Protein AF-A0AAU0NUN7-F1 (afdb_monomer)

Solvent-accessible surface area (backbone atoms only — not comparable to full-atom values): 8514 Å² total; per-residue (Å²): 128,98,65,66,83,47,67,81,80,42,42,68,59,35,53,50,33,65,76,63,73,53,88,32,73,44,78,43,36,58,88,52,51,30,73,67,58,38,58,68,51,55,50,75,41,78,43,65,36,46,99,45,72,47,48,25,46,51,47,52,49,62,75,43,43,94,75,41,38,49,58,37,36,34,35,19,38,55,68,48,81,69,24,46,52,33,37,55,60,45,48,56,56,16,59,75,65,38,20,48,68,47,49,28,44,51,83,92,39,68,54,27,55,52,42,48,49,54,50,47,77,60,43,44,75,79,39,44,77,46,77,39,67,62,64,91,57,58,41,69,66,58,53,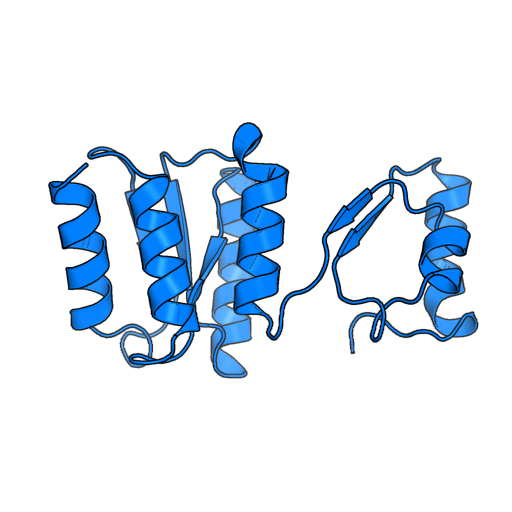48,53,52,53,53,36,38,77,71,90

Radius of gyration: 17.06 Å; Cα contacts (8 Å, |Δi|>4): 224; chains: 1; bounding box: 41×26×48 Å

Nearest PDB structures (foldseek):
  5cnm-assembly1_A  TM=3.377E-01  e=1.790E+00  Homo sapiens
  7a8r-assembly1_A  TM=2.241E-01  e=6.999E-01  Bos taurus
  6hnk-assembly1_A  TM=3.830E-01  e=5.878E+00  Clostridioides difficile 630
  7c7s-assembly1_B  TM=2.759E-01  e=6.662E+00  Homo sapiens

Sequence (153 aa):
MLANNDMDYIKPTMDFVKSHNSKVTVIGTKEIINDKIYNEVNGMVRIEGGANRFDTNLNVLLKFSSSLNFNKIYIANASSDDGYADALVASVLSGKNKSPLVLLDVNGNPSTSNAIKFISDNINKTSDLTVIGGTGVITNSTVDQINKSILRS

Foldseek 3Di:
DVAAPDCVVCVVLLVVCVVVVDADEAQEACVRPNPVNCVSSVHPHYQYADPDPQSSLLSVCVVCVVQADQLEEEEFEDADPQSVVQLVVSCVVCVVRSHRYHYAYAPPDVSLVVSLVSNLVNHELNRHYHYTDDCVRCPPVSVVSSVVSRVVD

Structure (mmCIF, N/CA/C/O backbone):
data_AF-A0AAU0NUN7-F1
#
_entry.id   AF-A0AAU0NUN7-F1
#
loop_
_atom_site.group_PDB
_atom_site.id
_atom_site.type_symbol
_atom_site.label_atom_id
_atom_site.label_alt_id
_atom_site.label_comp_id
_atom_site.label_asym_id
_atom_site.label_entity_id
_atom_site.label_seq_id
_atom_site.pdbx_PDB_ins_code
_atom_site.Cartn_x
_atom_site.Cartn_y
_atom_site.Cartn_z
_atom_site.occupancy
_atom_site.B_iso_or_equiv
_atom_site.auth_seq_id
_atom_site.auth_comp_id
_atom_site.auth_asym_id
_atom_site.auth_atom_id
_atom_site.pdbx_PDB_model_num
ATOM 1 N N . MET A 1 1 ? 15.070 -12.245 -1.888 1.00 41.22 1 MET A N 1
ATOM 2 C CA . MET A 1 1 ? 14.822 -10.841 -2.293 1.00 41.22 1 MET A CA 1
ATOM 3 C C . MET A 1 1 ? 14.023 -10.853 -3.584 1.00 41.22 1 MET A C 1
ATOM 5 O O . MET A 1 1 ? 14.380 -11.617 -4.466 1.00 41.22 1 MET A O 1
ATOM 9 N N . LEU A 1 2 ? 12.941 -10.073 -3.673 1.00 53.41 2 LEU A N 1
ATOM 10 C CA . LEU A 1 2 ? 12.046 -10.052 -4.845 1.00 53.41 2 LEU A CA 1
ATOM 11 C C . LEU A 1 2 ? 12.485 -9.057 -5.938 1.00 53.41 2 LEU A C 1
ATOM 13 O O . LEU A 1 2 ? 11.986 -9.120 -7.054 1.00 53.41 2 LEU A O 1
ATOM 17 N N . ALA A 1 3 ? 13.430 -8.166 -5.633 1.00 59.53 3 ALA A N 1
ATOM 18 C CA . ALA A 1 3 ? 14.086 -7.279 -6.589 1.00 59.53 3 ALA A CA 1
ATOM 19 C C . ALA A 1 3 ? 15.582 -7.207 -6.256 1.00 59.53 3 ALA A C 1
ATOM 21 O O . ALA A 1 3 ? 15.942 -7.230 -5.078 1.00 59.53 3 ALA A O 1
ATOM 22 N N . ASN A 1 4 ? 16.436 -7.166 -7.279 1.00 65.94 4 ASN A N 1
ATOM 23 C CA . ASN A 1 4 ? 17.890 -7.073 -7.160 1.00 65.94 4 ASN A CA 1
ATOM 24 C C . ASN A 1 4 ? 18.430 -6.140 -8.258 1.00 65.94 4 ASN A C 1
ATOM 26 O O . ASN A 1 4 ? 17.825 -6.020 -9.322 1.00 65.94 4 ASN A O 1
ATOM 30 N N . ASN A 1 5 ? 19.584 -5.521 -8.017 1.00 74.38 5 ASN A N 1
ATOM 31 C CA . ASN A 1 5 ? 20.273 -4.629 -8.951 1.00 74.38 5 ASN A CA 1
ATOM 32 C C . ASN A 1 5 ? 21.122 -5.378 -9.998 1.00 74.38 5 ASN A C 1
ATOM 34 O O . ASN A 1 5 ? 22.046 -4.804 -10.578 1.00 74.38 5 ASN A O 1
ATOM 38 N N . ASP A 1 6 ? 20.823 -6.655 -10.228 1.00 80.50 6 ASP A N 1
ATOM 39 C CA . ASP A 1 6 ? 21.540 -7.511 -11.164 1.00 80.50 6 ASP A CA 1
ATOM 40 C C . ASP A 1 6 ? 20.782 -7.597 -12.497 1.00 80.50 6 ASP A C 1
ATOM 42 O O . ASP A 1 6 ? 19.620 -8.009 -12.552 1.00 80.50 6 ASP A O 1
ATOM 46 N N . MET A 1 7 ? 21.462 -7.190 -13.572 1.00 76.88 7 MET A N 1
ATOM 47 C CA . MET A 1 7 ? 20.911 -7.105 -14.925 1.00 76.88 7 MET A CA 1
ATOM 48 C C . MET A 1 7 ? 20.488 -8.465 -15.482 1.00 76.88 7 MET A C 1
ATOM 50 O O . MET A 1 7 ? 19.498 -8.534 -16.211 1.00 76.88 7 MET A O 1
ATOM 54 N N . ASP A 1 8 ? 21.194 -9.539 -15.129 1.00 83.19 8 ASP A N 1
ATOM 55 C CA . ASP A 1 8 ? 20.880 -10.870 -15.646 1.00 83.19 8 ASP A CA 1
ATOM 56 C C . ASP A 1 8 ? 19.598 -11.416 -15.006 1.00 83.19 8 ASP A C 1
ATOM 58 O O . ASP A 1 8 ? 18.784 -12.050 -15.679 1.00 83.19 8 ASP A O 1
ATOM 62 N N . TYR A 1 9 ? 19.349 -11.077 -13.737 1.00 82.00 9 TYR A N 1
ATOM 63 C CA . TYR A 1 9 ? 18.121 -11.463 -13.037 1.00 82.00 9 TYR A CA 1
ATOM 64 C C . TYR A 1 9 ? 16.883 -10.718 -13.542 1.00 82.00 9 TYR A C 1
ATOM 66 O O . TYR A 1 9 ? 15.789 -11.280 -13.533 1.00 82.00 9 TYR A O 1
ATOM 74 N N . ILE A 1 10 ? 17.022 -9.462 -13.978 1.00 82.56 10 ILE A N 1
ATOM 75 C CA . ILE A 1 10 ? 15.875 -8.651 -14.422 1.00 82.56 10 ILE A CA 1
ATOM 76 C C . ILE A 1 10 ? 15.593 -8.747 -15.923 1.00 82.56 10 ILE A C 1
ATOM 78 O O . ILE A 1 10 ? 14.560 -8.250 -16.377 1.00 82.56 10 ILE A O 1
ATOM 82 N N . LYS A 1 11 ? 16.477 -9.380 -16.700 1.00 86.19 11 LYS A N 1
ATOM 83 C CA . LYS A 1 11 ? 16.352 -9.485 -18.157 1.00 86.19 11 LYS A CA 1
ATOM 84 C C . LYS A 1 11 ? 14.989 -10.028 -18.622 1.00 86.19 11 LYS A C 1
ATOM 86 O O . LYS A 1 11 ? 14.387 -9.378 -19.476 1.00 86.19 11 LYS A O 1
ATOM 91 N N . PRO A 1 12 ? 14.422 -11.106 -18.037 1.00 88.50 12 PRO A N 1
ATOM 92 C CA . PRO A 1 12 ? 13.088 -11.575 -18.426 1.00 88.50 12 PRO A CA 1
ATOM 93 C C . PRO A 1 12 ? 11.994 -10.516 -18.218 1.00 88.50 12 PRO A C 1
ATOM 95 O O . PRO A 1 12 ? 11.102 -10.361 -19.050 1.00 88.50 12 PRO A O 1
ATOM 98 N N . THR A 1 13 ? 12.084 -9.744 -17.131 1.00 86.25 13 THR A N 1
ATOM 99 C CA . THR A 1 13 ? 11.160 -8.639 -16.840 1.00 86.25 13 THR A CA 1
ATOM 100 C C . THR A 1 13 ? 11.302 -7.519 -17.868 1.00 86.25 13 THR A C 1
ATOM 102 O O . THR A 1 13 ? 10.298 -7.005 -18.357 1.00 86.25 13 THR A O 1
ATOM 105 N N . MET A 1 14 ? 12.534 -7.155 -18.236 1.00 85.38 14 MET A N 1
ATOM 106 C CA . MET A 1 14 ? 12.794 -6.139 -19.260 1.00 85.38 14 MET A CA 1
ATOM 107 C C . MET A 1 14 ? 12.234 -6.549 -20.624 1.00 85.38 14 MET A C 1
ATOM 109 O O . MET A 1 14 ? 11.579 -5.741 -21.285 1.00 85.38 14 MET A O 1
ATOM 113 N N . ASP A 1 15 ? 12.460 -7.798 -21.032 1.00 89.81 15 ASP A N 1
ATOM 114 C CA . ASP A 1 15 ? 11.971 -8.329 -22.305 1.00 89.81 15 ASP A CA 1
ATOM 115 C C . ASP A 1 15 ? 10.438 -8.338 -22.340 1.00 89.81 15 ASP A C 1
ATOM 117 O O . ASP A 1 15 ? 9.830 -7.925 -23.333 1.00 89.81 15 ASP A O 1
ATOM 121 N N . PHE A 1 16 ? 9.791 -8.714 -21.232 1.00 90.06 16 PHE A N 1
ATOM 122 C CA . PHE A 1 16 ? 8.336 -8.649 -21.098 1.00 90.06 16 PHE A CA 1
ATOM 123 C C . PHE A 1 16 ? 7.805 -7.213 -21.217 1.00 90.06 16 PHE A C 1
ATOM 125 O O . PHE A 1 16 ? 6.874 -6.958 -21.983 1.00 90.06 16 PHE A O 1
ATOM 132 N N . VAL A 1 17 ? 8.408 -6.257 -20.502 1.00 89.19 17 VAL A N 1
ATOM 133 C CA . VAL A 1 17 ? 7.995 -4.845 -20.543 1.00 89.19 17 VAL A CA 1
ATOM 134 C C . VAL A 1 17 ? 8.110 -4.275 -21.955 1.00 89.19 17 VAL A C 1
ATOM 136 O O . VAL A 1 17 ? 7.163 -3.648 -22.434 1.00 89.19 17 VAL A O 1
ATOM 139 N N . LYS A 1 18 ? 9.241 -4.521 -22.629 1.00 87.50 18 LYS A N 1
ATOM 140 C CA . LYS A 1 18 ? 9.508 -4.023 -23.986 1.00 87.50 18 LYS A CA 1
ATOM 141 C C . LYS A 1 18 ? 8.571 -4.652 -25.016 1.00 87.50 18 LYS A C 1
ATOM 143 O O . LYS A 1 18 ? 8.021 -3.935 -25.845 1.00 87.50 18 LYS A O 1
ATOM 148 N N . SER A 1 19 ? 8.345 -5.965 -24.941 1.00 93.06 19 SER A N 1
ATOM 149 C CA . SER A 1 19 ? 7.479 -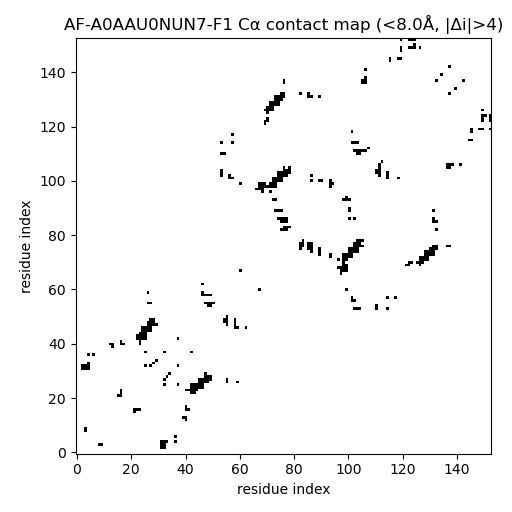6.682 -25.893 1.00 93.06 19 SER A CA 1
ATOM 150 C C . SER A 1 19 ? 5.995 -6.323 -25.777 1.00 93.06 19 SER A C 1
ATOM 152 O O . SER A 1 19 ? 5.279 -6.413 -26.770 1.00 93.06 19 SER A O 1
ATOM 154 N N . HIS A 1 20 ? 5.533 -5.878 -24.605 1.00 91.69 20 HIS A N 1
ATOM 155 C CA . HIS A 1 20 ? 4.116 -5.574 -24.358 1.00 91.69 20 HIS A CA 1
ATOM 156 C C . HIS A 1 20 ? 3.813 -4.075 -24.214 1.00 91.69 20 HIS A C 1
ATOM 158 O O . HIS A 1 20 ? 2.670 -3.711 -23.941 1.00 91.69 20 HIS A O 1
ATOM 164 N N . ASN A 1 21 ? 4.811 -3.200 -24.390 1.00 89.19 21 ASN A N 1
ATOM 165 C CA . ASN A 1 21 ? 4.693 -1.754 -24.161 1.00 89.19 21 ASN A CA 1
ATOM 166 C C . ASN A 1 21 ? 4.050 -1.427 -22.794 1.00 89.19 21 ASN A C 1
ATOM 168 O O . ASN A 1 21 ? 3.157 -0.581 -22.671 1.00 89.19 21 ASN A O 1
ATOM 172 N N . SER A 1 22 ? 4.467 -2.172 -21.768 1.00 90.75 22 SER A N 1
ATOM 173 C CA . SER A 1 22 ? 3.865 -2.137 -20.435 1.00 90.75 22 SER A CA 1
ATOM 174 C C . SER A 1 22 ? 4.134 -0.811 -19.724 1.00 90.75 22 SER A C 1
ATOM 176 O O . SER A 1 22 ? 5.227 -0.254 -19.802 1.00 90.75 22 SER A O 1
ATOM 178 N N . LYS A 1 23 ? 3.154 -0.333 -18.948 1.00 91.94 23 LYS A N 1
ATOM 179 C CA . LYS A 1 23 ? 3.345 0.800 -18.032 1.00 91.94 23 LYS A CA 1
ATOM 180 C C . LYS A 1 23 ? 3.954 0.303 -16.726 1.00 91.94 23 LYS A C 1
ATOM 182 O O . LYS A 1 23 ? 3.331 -0.498 -16.031 1.00 91.94 23 LYS A O 1
ATOM 187 N N . VAL A 1 24 ? 5.142 0.793 -16.380 1.00 91.94 24 VAL A N 1
ATOM 188 C CA . VAL A 1 24 ? 5.898 0.292 -15.226 1.00 91.94 24 VAL A CA 1
ATOM 189 C C . VAL A 1 24 ? 5.855 1.275 -14.061 1.00 91.94 24 VAL A C 1
ATOM 191 O O . VAL A 1 24 ? 6.263 2.431 -14.183 1.00 91.94 24 VAL A O 1
ATOM 194 N N . THR A 1 25 ? 5.379 0.791 -12.913 1.00 93.56 25 THR A N 1
ATOM 195 C CA . THR A 1 25 ? 5.531 1.457 -11.613 1.00 93.56 25 THR A CA 1
ATOM 196 C C . THR A 1 25 ? 6.561 0.691 -10.796 1.00 93.56 25 THR A C 1
ATOM 198 O O . THR A 1 25 ? 6.403 -0.506 -10.569 1.00 93.56 25 THR A O 1
ATOM 201 N N . VAL A 1 26 ? 7.607 1.379 -10.352 1.00 92.62 26 VAL A N 1
ATOM 202 C CA . VAL A 1 26 ? 8.661 0.821 -9.502 1.00 92.62 26 VAL A CA 1
ATOM 203 C C . VAL A 1 26 ? 8.349 1.156 -8.048 1.00 92.62 26 VAL A C 1
ATOM 205 O O . VAL A 1 26 ? 8.086 2.313 -7.727 1.00 92.62 26 VAL A O 1
ATOM 208 N N . ILE A 1 27 ? 8.383 0.155 -7.170 1.00 92.31 27 ILE A N 1
ATOM 209 C CA . ILE A 1 27 ? 8.111 0.307 -5.736 1.00 92.31 27 ILE A CA 1
ATOM 210 C C . ILE A 1 27 ? 9.356 -0.119 -4.965 1.00 92.31 27 ILE A C 1
ATOM 212 O O . ILE A 1 27 ? 9.817 -1.249 -5.123 1.00 92.31 27 ILE A O 1
ATOM 216 N N . GLY A 1 28 ? 9.883 0.771 -4.127 1.00 88.75 28 GLY A N 1
ATOM 217 C CA . GLY A 1 28 ? 11.040 0.489 -3.280 1.00 88.75 28 GLY A CA 1
ATOM 218 C C . GLY A 1 28 ? 12.106 1.577 -3.328 1.00 88.75 28 GLY A C 1
ATOM 219 O O . GLY A 1 28 ? 12.080 2.477 -4.171 1.00 88.75 28 GLY A O 1
ATOM 220 N N . THR A 1 29 ? 13.044 1.494 -2.386 1.00 88.88 29 THR A N 1
ATOM 221 C CA . THR A 1 29 ? 14.145 2.455 -2.257 1.00 88.88 29 THR A CA 1
ATOM 222 C C . THR A 1 29 ? 15.145 2.315 -3.406 1.00 88.88 29 THR A C 1
ATOM 224 O O . THR A 1 29 ? 15.226 1.279 -4.076 1.00 88.88 29 THR A O 1
ATOM 227 N N . LYS A 1 30 ? 15.958 3.355 -3.611 1.00 89.12 30 LYS A N 1
ATOM 228 C CA . LYS A 1 30 ? 17.062 3.336 -4.584 1.00 89.12 30 LYS A CA 1
ATOM 229 C C . LYS A 1 30 ? 18.174 2.342 -4.244 1.00 89.12 30 LYS A C 1
ATOM 231 O O . LYS A 1 30 ? 18.907 1.932 -5.138 1.00 89.12 30 LYS A O 1
ATOM 236 N N . GLU A 1 31 ? 18.285 1.944 -2.980 1.00 86.38 31 GLU A N 1
ATOM 237 C CA . GLU A 1 31 ? 19.235 0.916 -2.548 1.00 86.38 31 GLU A CA 1
ATOM 238 C C . GLU A 1 31 ? 18.856 -0.457 -3.113 1.00 86.38 31 GLU A C 1
ATOM 240 O O . GLU A 1 31 ? 19.716 -1.192 -3.593 1.00 86.38 31 GLU A O 1
ATOM 245 N N . ILE A 1 32 ? 17.558 -0.779 -3.125 1.00 84.69 32 ILE A N 1
ATOM 246 C CA . ILE A 1 32 ? 17.052 -2.063 -3.626 1.00 84.69 32 ILE A CA 1
ATOM 247 C C . ILE A 1 32 ? 16.835 -2.036 -5.143 1.00 84.69 32 ILE A C 1
ATOM 249 O O . ILE A 1 32 ? 17.138 -3.019 -5.815 1.00 84.69 32 ILE A O 1
ATOM 253 N N . ILE A 1 33 ? 16.327 -0.922 -5.684 1.00 87.62 33 ILE A N 1
ATOM 254 C CA . ILE A 1 33 ? 16.122 -0.724 -7.125 1.00 87.62 33 ILE A CA 1
ATOM 255 C C . ILE A 1 33 ? 16.727 0.616 -7.526 1.00 87.62 33 ILE A C 1
ATOM 257 O O . ILE A 1 33 ? 16.075 1.659 -7.409 1.00 87.62 33 ILE A O 1
ATOM 261 N N . ASN A 1 34 ? 17.962 0.592 -8.015 1.00 90.19 34 ASN A N 1
ATOM 262 C CA . ASN A 1 34 ? 18.694 1.799 -8.384 1.00 90.19 34 ASN A CA 1
ATOM 263 C C . ASN A 1 34 ? 18.159 2.459 -9.673 1.00 90.19 34 ASN A C 1
ATOM 265 O O . ASN A 1 34 ? 17.283 1.934 -10.369 1.00 90.19 34 ASN A O 1
ATOM 269 N N . ASP A 1 35 ? 18.698 3.637 -9.996 1.00 91.44 35 ASP A N 1
ATOM 270 C CA . ASP A 1 35 ? 18.266 4.420 -11.160 1.00 91.44 35 ASP A CA 1
ATOM 271 C C . ASP A 1 35 ? 18.595 3.725 -12.495 1.00 91.44 35 ASP A C 1
ATOM 273 O O . ASP A 1 35 ? 17.860 3.887 -13.468 1.00 91.44 35 ASP A O 1
ATOM 277 N N . LYS A 1 36 ? 19.639 2.883 -12.541 1.00 90.31 36 LYS A N 1
ATOM 278 C CA . LYS A 1 36 ? 19.961 2.081 -13.731 1.00 90.31 36 LYS A CA 1
ATOM 279 C C . LYS A 1 36 ? 18.838 1.089 -14.030 1.00 90.31 36 LYS A C 1
ATOM 281 O O . LYS A 1 36 ? 18.305 1.106 -15.133 1.00 90.31 36 LYS A O 1
ATOM 286 N N . ILE A 1 37 ? 18.444 0.274 -13.050 1.00 88.50 37 ILE A N 1
ATOM 287 C CA . ILE A 1 37 ? 17.365 -0.709 -13.217 1.00 88.50 37 ILE A CA 1
ATOM 288 C C . ILE A 1 37 ? 16.049 -0.017 -13.562 1.00 88.50 37 ILE A C 1
ATOM 290 O O . ILE A 1 37 ? 15.355 -0.451 -14.474 1.00 88.50 37 ILE A O 1
ATOM 294 N N . TYR A 1 38 ? 15.733 1.084 -12.877 1.00 90.38 38 TYR A N 1
ATOM 295 C CA . TYR A 1 38 ? 14.542 1.885 -13.156 1.00 90.38 38 TYR A CA 1
ATOM 296 C C . TYR A 1 38 ? 14.454 2.326 -14.619 1.00 90.38 38 TYR A C 1
ATOM 298 O O . TYR A 1 38 ? 13.404 2.175 -15.240 1.00 90.38 38 TYR A O 1
ATOM 306 N N . ASN A 1 39 ? 15.556 2.828 -15.177 1.00 90.19 39 ASN A N 1
ATOM 307 C CA . ASN A 1 39 ? 15.601 3.255 -16.572 1.00 90.19 39 ASN A CA 1
ATO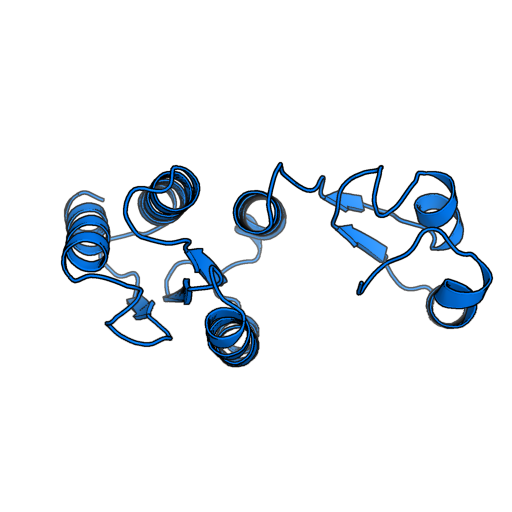M 308 C C . ASN A 1 39 ? 15.501 2.062 -17.537 1.00 90.19 39 ASN A C 1
ATOM 310 O O . ASN A 1 39 ? 14.786 2.136 -18.532 1.00 90.19 39 ASN A O 1
ATOM 314 N N . GLU A 1 40 ? 16.158 0.942 -17.225 1.00 87.69 40 GLU A N 1
ATOM 315 C CA . GLU A 1 40 ? 16.166 -0.265 -18.066 1.00 87.69 40 GLU A CA 1
ATOM 316 C C . GLU A 1 40 ? 14.792 -0.937 -18.189 1.00 87.69 40 GLU A C 1
ATOM 318 O O . GLU A 1 40 ? 14.444 -1.467 -19.249 1.00 87.69 40 GLU A O 1
ATOM 323 N N . VAL A 1 41 ? 13.980 -0.874 -17.130 1.00 88.50 41 VAL A N 1
ATOM 324 C CA . VAL A 1 41 ? 12.584 -1.341 -17.153 1.00 88.50 41 VAL A CA 1
ATOM 325 C C . VAL A 1 41 ? 11.605 -0.270 -17.643 1.00 88.50 41 VAL A C 1
ATOM 327 O O . VAL A 1 41 ? 10.401 -0.455 -17.509 1.00 88.50 41 VAL A O 1
ATOM 330 N N . ASN A 1 42 ? 12.088 0.851 -18.192 1.00 89.81 42 ASN A N 1
ATOM 331 C CA . ASN A 1 42 ? 11.262 1.980 -18.627 1.00 89.81 42 ASN A CA 1
ATOM 332 C C . ASN A 1 42 ? 10.284 2.457 -17.530 1.00 89.81 42 ASN A C 1
ATOM 334 O O . ASN A 1 42 ? 9.084 2.637 -17.761 1.00 89.81 42 ASN A O 1
ATOM 338 N N . GLY A 1 43 ? 10.793 2.601 -16.302 1.00 90.56 43 GLY A N 1
ATOM 339 C CA . GLY A 1 43 ? 10.024 3.048 -15.147 1.00 90.56 43 GLY A CA 1
ATOM 340 C C . GLY A 1 43 ? 9.368 4.405 -15.403 1.00 90.56 43 GLY A C 1
ATOM 341 O O . GLY A 1 43 ? 10.038 5.388 -15.712 1.00 90.56 43 GLY A O 1
ATOM 342 N N . MET A 1 44 ? 8.045 4.468 -15.257 1.00 93.25 44 MET A N 1
ATOM 343 C CA . MET A 1 44 ? 7.273 5.701 -15.462 1.00 93.25 44 MET A CA 1
ATOM 344 C C . MET A 1 44 ? 7.009 6.439 -14.154 1.00 93.25 44 MET A C 1
ATOM 346 O O . MET A 1 44 ? 6.929 7.664 -14.117 1.00 93.25 44 MET A O 1
ATOM 350 N N . VAL A 1 45 ? 6.807 5.675 -13.084 1.00 94.00 45 VAL A N 1
ATOM 351 C CA . VAL A 1 45 ? 6.493 6.183 -11.754 1.00 94.00 45 VAL A CA 1
ATOM 352 C C . VAL A 1 45 ? 7.322 5.405 -10.751 1.00 94.00 45 VAL A C 1
ATOM 354 O O . VAL A 1 45 ? 7.335 4.175 -10.781 1.00 94.00 45 VAL A O 1
ATOM 357 N N . ARG A 1 46 ? 7.967 6.118 -9.828 1.00 94.19 46 ARG A N 1
ATOM 358 C CA . ARG A 1 46 ? 8.554 5.528 -8.629 1.00 94.19 46 ARG A CA 1
ATOM 359 C C . ARG A 1 46 ? 7.687 5.844 -7.417 1.00 94.19 46 ARG A C 1
ATOM 361 O O . ARG A 1 46 ? 7.301 6.992 -7.206 1.00 94.19 46 ARG A O 1
ATOM 368 N N . ILE A 1 47 ? 7.387 4.817 -6.632 1.00 94.94 47 ILE A N 1
ATOM 369 C CA . ILE A 1 47 ? 6.890 4.943 -5.265 1.00 94.94 47 ILE A CA 1
ATOM 370 C C . ILE A 1 47 ? 8.080 4.649 -4.364 1.00 94.94 47 ILE A C 1
ATOM 372 O O . ILE A 1 47 ? 8.562 3.515 -4.316 1.00 94.94 47 ILE A O 1
ATOM 376 N N . GLU A 1 48 ? 8.578 5.685 -3.695 1.00 93.00 48 GLU A N 1
ATOM 377 C CA . GLU A 1 48 ? 9.709 5.540 -2.785 1.00 93.00 48 GLU A CA 1
ATOM 378 C C . GLU A 1 48 ? 9.340 4.593 -1.642 1.00 93.00 48 GLU A C 1
ATOM 380 O O . GLU A 1 48 ? 8.297 4.736 -0.991 1.00 93.00 48 GLU A O 1
ATOM 385 N N . GLY A 1 49 ? 10.203 3.603 -1.419 1.00 89.94 49 GLY A N 1
ATOM 386 C CA . GLY A 1 49 ? 10.114 2.753 -0.238 1.00 89.94 49 GLY A CA 1
ATOM 387 C C . GLY A 1 49 ? 10.352 3.572 1.029 1.00 89.94 49 GLY A C 1
ATOM 388 O O . GLY A 1 49 ? 11.070 4.570 1.008 1.00 89.94 49 GLY A O 1
ATOM 389 N N . GLY A 1 50 ? 9.733 3.154 2.128 1.00 88.94 50 GLY A N 1
ATOM 390 C CA . GLY A 1 50 ? 10.001 3.719 3.447 1.00 88.94 50 GLY A CA 1
ATOM 391 C C . GLY A 1 50 ? 11.104 2.967 4.192 1.00 88.94 50 GLY A C 1
ATOM 392 O O . GLY A 1 50 ? 11.751 2.080 3.634 1.00 88.94 50 GLY A O 1
ATOM 393 N N . ALA A 1 51 ? 11.292 3.292 5.474 1.00 89.12 51 ALA A N 1
ATOM 394 C CA . ALA A 1 51 ? 12.309 2.655 6.315 1.00 89.12 51 ALA A CA 1
ATOM 395 C C . ALA A 1 51 ? 12.048 1.154 6.515 1.00 89.12 51 ALA A C 1
ATOM 397 O O . ALA A 1 51 ? 12.963 0.376 6.781 1.00 89.12 51 ALA A O 1
ATOM 398 N N . ASN A 1 52 ? 10.790 0.739 6.384 1.00 88.75 52 ASN A N 1
ATOM 399 C CA . ASN A 1 52 ? 10.375 -0.647 6.481 1.00 88.75 52 ASN A CA 1
ATOM 400 C C . ASN A 1 52 ? 9.214 -0.955 5.510 1.00 88.75 52 ASN A C 1
ATOM 402 O O . ASN A 1 52 ? 8.754 -0.118 4.721 1.00 88.75 52 ASN A O 1
ATOM 406 N N . ARG A 1 53 ? 8.740 -2.204 5.549 1.00 88.25 53 ARG A N 1
ATOM 407 C CA . ARG A 1 53 ? 7.631 -2.685 4.707 1.00 88.25 53 ARG A CA 1
ATOM 408 C C . ARG A 1 53 ? 6.293 -2.002 5.006 1.00 88.25 53 ARG A C 1
ATOM 410 O O . ARG A 1 53 ? 5.474 -1.890 4.100 1.00 88.25 53 ARG A O 1
ATOM 417 N N . PHE A 1 54 ? 6.081 -1.544 6.239 1.00 91.69 54 PHE A N 1
ATOM 418 C CA . PHE A 1 54 ? 4.852 -0.876 6.666 1.00 91.69 54 PHE A CA 1
ATOM 419 C C . PHE A 1 54 ? 4.792 0.540 6.093 1.00 91.69 54 PHE A C 1
ATOM 421 O O . PHE A 1 54 ? 3.808 0.902 5.457 1.00 91.69 54 PHE A O 1
ATOM 428 N N . ASP A 1 55 ? 5.887 1.294 6.183 1.00 91.50 55 ASP A N 1
ATOM 429 C CA . ASP A 1 55 ? 5.989 2.621 5.567 1.00 91.50 55 ASP A CA 1
ATOM 430 C C . ASP A 1 55 ? 5.858 2.542 4.038 1.00 91.50 55 ASP A C 1
ATOM 432 O O . ASP A 1 55 ? 5.148 3.329 3.412 1.00 91.50 55 ASP A O 1
ATOM 436 N N . THR A 1 56 ? 6.496 1.540 3.424 1.00 93.19 56 THR A N 1
ATOM 437 C CA . THR A 1 56 ? 6.355 1.287 1.982 1.00 93.19 56 THR A CA 1
ATOM 438 C C . THR A 1 56 ? 4.902 0.981 1.608 1.00 93.19 56 THR A C 1
ATOM 440 O O . THR A 1 56 ? 4.404 1.507 0.614 1.00 93.19 56 THR A O 1
ATOM 443 N N . ASN A 1 57 ? 4.198 0.170 2.408 1.00 94.62 57 AS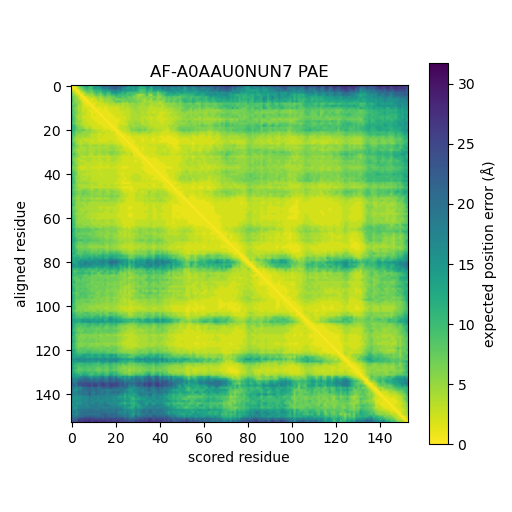N A N 1
ATOM 444 C CA . ASN A 1 57 ? 2.776 -0.108 2.210 1.00 94.62 57 ASN A CA 1
ATOM 445 C C . ASN A 1 57 ? 1.940 1.181 2.265 1.00 94.62 57 ASN A C 1
ATOM 447 O O . ASN A 1 57 ? 1.160 1.419 1.345 1.00 94.62 57 ASN A O 1
ATOM 451 N N . LEU A 1 58 ? 2.160 2.054 3.253 1.00 94.44 58 LEU A N 1
ATOM 452 C CA . LEU A 1 58 ? 1.453 3.336 3.344 1.00 94.44 58 LEU A CA 1
ATOM 453 C C . LEU A 1 58 ? 1.725 4.243 2.135 1.00 94.44 58 LEU A C 1
ATOM 455 O O . LEU A 1 58 ? 0.783 4.807 1.581 1.00 94.44 58 LEU A O 1
ATOM 459 N N . ASN A 1 59 ? 2.970 4.331 1.658 1.00 94.88 59 ASN A N 1
ATOM 460 C CA . ASN A 1 59 ? 3.304 5.115 0.462 1.00 94.88 59 ASN A CA 1
ATOM 461 C C . ASN A 1 59 ? 2.571 4.610 -0.790 1.00 94.88 59 ASN A C 1
ATOM 463 O O . ASN A 1 59 ? 2.080 5.408 -1.594 1.00 94.88 59 ASN A O 1
ATOM 467 N N . VAL A 1 60 ? 2.456 3.287 -0.947 1.00 94.69 60 VAL A N 1
ATOM 468 C CA . VAL A 1 60 ? 1.689 2.674 -2.041 1.00 94.69 60 VAL A CA 1
ATOM 469 C C . VAL A 1 60 ? 0.204 3.015 -1.917 1.00 94.69 60 VAL A C 1
ATOM 471 O O . VAL A 1 60 ? -0.402 3.463 -2.890 1.00 94.69 60 VAL A O 1
ATOM 474 N N . LEU A 1 61 ? -0.381 2.859 -0.727 1.00 94.75 61 LEU A N 1
ATOM 475 C CA . LEU A 1 61 ? -1.794 3.165 -0.499 1.00 94.75 61 LEU A CA 1
ATOM 476 C C . LEU A 1 61 ? -2.107 4.647 -0.731 1.00 94.75 61 LEU A C 1
ATOM 478 O O . LEU A 1 61 ? -3.113 4.961 -1.361 1.00 94.75 61 LEU A O 1
ATOM 482 N N . LEU A 1 62 ? -1.231 5.557 -0.301 1.00 93.38 62 LEU A N 1
ATOM 483 C CA . LEU A 1 62 ? -1.369 6.992 -0.553 1.00 93.38 62 LEU A CA 1
ATOM 484 C C . LEU A 1 62 ? -1.327 7.304 -2.050 1.00 93.38 62 LEU A C 1
ATOM 486 O O . LEU A 1 62 ? -2.187 8.033 -2.550 1.00 93.38 62 LEU A O 1
ATOM 490 N N . LYS A 1 63 ? -0.381 6.708 -2.789 1.00 94.19 63 LYS A N 1
ATOM 491 C CA . LYS A 1 63 ? -0.251 6.910 -4.238 1.00 94.19 63 LYS A CA 1
ATOM 492 C C . LYS A 1 63 ? -1.503 6.488 -5.006 1.00 94.19 63 LYS A C 1
ATOM 494 O O . LYS A 1 63 ? -1.857 7.143 -5.986 1.00 94.19 63 LYS A O 1
ATOM 499 N N . PHE A 1 64 ? -2.149 5.408 -4.575 1.00 93.00 64 PHE A N 1
ATOM 500 C CA . PHE A 1 64 ? -3.329 4.843 -5.231 1.00 93.00 64 PHE A CA 1
ATOM 501 C C . PHE A 1 64 ? -4.647 5.168 -4.525 1.00 93.00 64 PHE A C 1
ATOM 503 O O . PHE A 1 64 ? -5.681 4.638 -4.917 1.00 93.00 64 PHE A O 1
ATOM 510 N N . SER A 1 65 ? -4.638 6.060 -3.534 1.00 91.25 65 SER A N 1
ATOM 511 C CA . SER A 1 65 ? -5.805 6.398 -2.705 1.00 91.25 65 SER A CA 1
ATOM 512 C C . SER A 1 65 ? -7.045 6.759 -3.529 1.00 91.25 65 SER A C 1
ATOM 514 O O . SER A 1 65 ? -8.125 6.242 -3.273 1.00 91.25 65 SER A O 1
ATOM 516 N N . SER A 1 66 ? -6.892 7.539 -4.600 1.00 90.62 66 SER A N 1
ATOM 517 C CA . SER A 1 66 ? -7.999 7.908 -5.499 1.00 90.62 66 SER A CA 1
ATOM 518 C C . SER A 1 66 ? -8.623 6.735 -6.266 1.00 90.62 66 SER A C 1
ATOM 520 O O . SER A 1 66 ? -9.716 6.866 -6.810 1.00 90.62 66 SER A O 1
ATOM 522 N N . SER A 1 67 ? -7.926 5.601 -6.348 1.00 90.38 67 SER A N 1
ATOM 523 C CA . SER A 1 67 ? -8.366 4.382 -7.037 1.00 90.38 67 SER A CA 1
ATOM 524 C C . SER A 1 67 ? -8.842 3.291 -6.074 1.00 90.38 67 SER A C 1
ATOM 526 O O . SER A 1 67 ? -9.288 2.235 -6.528 1.00 90.38 67 SER A O 1
ATOM 528 N N . LEU A 1 68 ? -8.727 3.526 -4.764 1.00 91.81 68 LEU A N 1
ATOM 529 C CA . LEU A 1 68 ? -9.072 2.573 -3.719 1.00 91.81 68 LEU A CA 1
ATOM 530 C C . LEU A 1 68 ? -10.449 2.878 -3.125 1.00 91.81 68 LEU A C 1
ATOM 532 O O . LEU A 1 68 ? -10.849 4.025 -2.947 1.00 91.81 68 LEU A O 1
ATOM 536 N N . ASN A 1 69 ? -11.171 1.815 -2.790 1.00 90.56 69 ASN A N 1
ATOM 537 C CA . ASN A 1 69 ? -12.450 1.869 -2.110 1.00 90.56 69 ASN A CA 1
ATOM 538 C C . ASN A 1 69 ? -12.249 1.726 -0.597 1.00 90.56 69 ASN A C 1
ATOM 540 O O . ASN A 1 69 ? -12.045 0.621 -0.094 1.00 90.56 69 ASN A O 1
ATOM 544 N N . PHE A 1 70 ? -12.363 2.838 0.126 1.00 89.25 70 PHE A N 1
ATOM 545 C CA . PHE A 1 70 ? -12.228 2.888 1.584 1.00 89.25 70 PHE A CA 1
ATOM 546 C C . PHE A 1 70 ? -13.505 2.501 2.356 1.00 89.25 70 PHE A C 1
ATOM 548 O O . PHE A 1 70 ? -13.502 2.498 3.588 1.00 89.25 70 PHE A O 1
ATOM 555 N N . ASN A 1 71 ? -14.587 2.102 1.673 1.00 88.75 71 ASN A N 1
ATOM 556 C CA . ASN A 1 71 ? -15.760 1.518 2.342 1.00 88.75 71 ASN A CA 1
ATOM 557 C C . ASN A 1 71 ? -15.461 0.132 2.919 1.00 88.75 71 ASN A C 1
ATOM 559 O O . ASN A 1 71 ? -16.203 -0.354 3.764 1.00 88.75 71 ASN A O 1
ATOM 563 N N . LYS A 1 72 ? -14.392 -0.519 2.455 1.00 90.00 72 LYS A N 1
ATOM 564 C CA . LYS A 1 72 ? -13.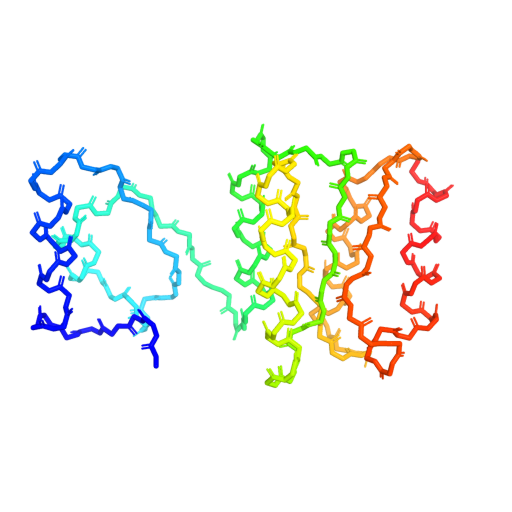886 -1.748 3.050 1.00 90.00 72 LYS A CA 1
ATOM 565 C C . LYS A 1 72 ? -12.374 -1.683 3.139 1.00 90.00 72 LYS A C 1
ATOM 567 O O . LYS A 1 72 ? -11.729 -1.351 2.151 1.00 90.00 72 LYS A O 1
ATOM 572 N N . ILE A 1 73 ? -11.816 -2.011 4.295 1.00 90.06 73 ILE A N 1
ATOM 573 C CA . ILE A 1 73 ? -10.376 -2.015 4.540 1.00 90.06 73 ILE A CA 1
ATOM 574 C C . ILE A 1 73 ? -9.973 -3.380 5.066 1.00 90.06 73 ILE A C 1
ATOM 576 O O . ILE A 1 73 ? -10.583 -3.915 5.992 1.00 90.06 73 ILE A O 1
ATOM 580 N N . TYR A 1 74 ? -8.921 -3.928 4.474 1.00 90.75 74 TYR A N 1
ATOM 581 C CA . TYR A 1 74 ? -8.285 -5.138 4.955 1.00 90.75 74 TYR A CA 1
ATOM 582 C C . TYR A 1 74 ? -7.073 -4.778 5.791 1.00 90.75 74 TYR A C 1
ATOM 584 O O . TYR A 1 74 ? -6.303 -3.884 5.443 1.00 90.75 74 TYR A O 1
ATOM 592 N N . ILE A 1 75 ? -6.906 -5.491 6.892 1.00 88.69 75 ILE A N 1
ATOM 593 C CA . ILE A 1 75 ? -5.801 -5.302 7.817 1.00 88.69 75 ILE A CA 1
ATOM 594 C C . ILE A 1 75 ? -5.143 -6.655 8.005 1.00 88.69 75 ILE A C 1
ATOM 596 O O . ILE A 1 75 ? -5.831 -7.615 8.339 1.00 88.69 75 ILE A O 1
ATOM 600 N N . ALA A 1 76 ? -3.832 -6.733 7.811 1.00 88.38 76 ALA A N 1
ATOM 601 C CA . ALA A 1 76 ? -3.074 -7.949 8.074 1.00 88.38 76 ALA A CA 1
ATOM 602 C C . ALA A 1 76 ? -1.812 -7.632 8.867 1.00 88.38 76 ALA A C 1
ATOM 604 O O . ALA A 1 76 ? -1.193 -6.582 8.678 1.00 88.38 76 ALA A O 1
ATOM 605 N N . ASN A 1 77 ? -1.419 -8.541 9.752 1.00 84.25 77 ASN A N 1
ATOM 606 C CA . ASN A 1 77 ? -0.115 -8.443 10.384 1.00 84.25 77 ASN A CA 1
ATOM 607 C C . ASN A 1 77 ? 0.970 -8.900 9.401 1.00 84.25 77 ASN A C 1
ATOM 609 O O . ASN A 1 77 ? 0.761 -9.869 8.690 1.00 84.25 77 ASN A O 1
ATOM 613 N N . ALA A 1 78 ? 2.125 -8.233 9.373 1.00 83.19 78 ALA A N 1
ATOM 614 C CA . ALA A 1 78 ? 3.279 -8.671 8.579 1.00 83.19 78 ALA A CA 1
ATOM 615 C C . ALA A 1 78 ? 4.605 -8.571 9.355 1.00 83.19 78 ALA A C 1
ATOM 617 O O . ALA A 1 78 ? 5.662 -8.330 8.758 1.00 83.19 78 ALA A O 1
ATOM 618 N N . SER A 1 79 ? 4.550 -8.707 10.686 1.00 77.31 79 SER A N 1
ATOM 619 C CA . SER A 1 79 ? 5.717 -8.588 11.571 1.00 77.31 79 SER A CA 1
ATOM 620 C C . SER A 1 79 ? 6.582 -9.849 11.615 1.00 77.31 79 SER A C 1
ATOM 622 O O . SER A 1 79 ? 7.784 -9.752 11.842 1.00 77.31 79 SER A O 1
ATOM 624 N N . SER A 1 80 ? 5.990 -11.022 11.383 1.00 74.06 80 SER A N 1
ATOM 625 C CA . SER A 1 80 ? 6.679 -12.319 11.325 1.00 74.06 80 SER A CA 1
ATOM 626 C C . SER A 1 80 ? 6.519 -12.985 9.955 1.00 74.06 80 SER A C 1
ATOM 628 O O . SER A 1 80 ? 5.727 -12.536 9.122 1.00 74.06 80 SER A O 1
ATOM 630 N N . ASP A 1 81 ? 7.257 -14.073 9.729 1.00 67.06 81 ASP A N 1
ATOM 631 C CA . ASP A 1 81 ? 7.130 -14.895 8.519 1.00 67.06 81 ASP A CA 1
ATOM 632 C C . ASP A 1 81 ? 5.731 -15.525 8.385 1.00 67.06 81 ASP A C 1
ATOM 634 O O . ASP A 1 81 ? 5.215 -15.634 7.275 1.00 67.06 81 ASP A O 1
ATOM 638 N N . ASP A 1 82 ? 5.060 -15.828 9.501 1.00 64.44 82 ASP A N 1
ATOM 639 C CA . ASP A 1 82 ? 3.657 -16.270 9.493 1.00 64.44 82 ASP A CA 1
ATOM 640 C C . ASP A 1 82 ? 2.697 -15.126 9.120 1.00 64.44 82 ASP A C 1
ATOM 642 O O . ASP A 1 82 ? 1.757 -15.326 8.351 1.00 64.44 82 ASP A O 1
ATOM 646 N N . GLY A 1 83 ? 2.970 -13.895 9.576 1.00 65.94 83 GLY A N 1
ATOM 647 C CA . GLY A 1 83 ? 2.194 -12.714 9.177 1.00 65.94 83 GLY A CA 1
ATOM 648 C C . GLY A 1 83 ? 2.266 -12.438 7.668 1.00 65.94 83 GLY A C 1
ATOM 649 O O . GLY A 1 83 ? 1.308 -11.973 7.050 1.00 65.94 83 GLY A O 1
ATOM 650 N N . TYR A 1 84 ? 3.367 -12.808 7.008 1.00 75.50 84 TYR A N 1
ATOM 651 C CA . TYR A 1 84 ? 3.444 -12.724 5.547 1.00 75.50 84 TYR A CA 1
ATOM 652 C C . TYR A 1 84 ? 2.401 -13.592 4.835 1.00 75.50 84 TYR A C 1
ATOM 654 O O . TYR A 1 84 ? 1.900 -13.176 3.786 1.00 75.50 84 TYR A O 1
ATOM 662 N N . ALA A 1 85 ? 2.059 -14.763 5.380 1.00 78.94 85 ALA A N 1
ATOM 663 C CA . ALA A 1 85 ? 1.040 -15.629 4.794 1.00 78.94 85 ALA A CA 1
ATOM 664 C C . ALA A 1 85 ? -0.352 -14.985 4.887 1.00 78.94 85 ALA A C 1
ATOM 666 O O . ALA A 1 85 ? -1.083 -14.955 3.893 1.00 78.94 85 ALA A O 1
ATOM 667 N N . ASP A 1 86 ? -0.680 -14.385 6.034 1.00 78.75 86 ASP A N 1
ATOM 668 C CA . ASP A 1 86 ? -1.938 -13.660 6.237 1.00 78.75 86 ASP A CA 1
ATOM 669 C C . ASP A 1 86 ? -2.058 -12.469 5.278 1.00 78.75 86 ASP A C 1
ATOM 671 O O . ASP A 1 86 ? -3.072 -12.313 4.591 1.00 78.75 86 ASP A O 1
ATOM 675 N N . ALA A 1 87 ? -0.999 -11.661 5.157 1.00 84.12 87 ALA A N 1
ATOM 676 C CA . ALA A 1 87 ? -0.955 -10.535 4.226 1.00 84.12 87 ALA A CA 1
ATOM 677 C C . ALA A 1 87 ? -1.080 -10.981 2.759 1.00 84.12 87 ALA A C 1
ATOM 679 O O . ALA A 1 87 ? -1.754 -10.323 1.961 1.00 84.12 87 ALA A O 1
ATOM 680 N N . LEU A 1 88 ? -0.476 -12.116 2.395 1.00 84.81 88 LEU A N 1
ATOM 681 C CA . LEU A 1 88 ? -0.571 -12.672 1.048 1.00 84.81 88 LEU A CA 1
ATOM 682 C C . LEU A 1 88 ? -2.009 -13.082 0.714 1.00 84.81 88 LEU A C 1
ATOM 684 O O . LEU A 1 88 ? -2.529 -12.688 -0.331 1.00 84.81 88 LEU A O 1
ATOM 688 N N . VAL A 1 89 ? -2.682 -13.810 1.606 1.00 84.50 89 VAL A N 1
ATOM 689 C CA . VAL A 1 89 ? -4.086 -14.208 1.413 1.00 84.50 89 VAL A CA 1
ATOM 690 C C . VAL A 1 89 ? -5.001 -12.980 1.397 1.00 84.50 89 VAL A C 1
ATOM 692 O O . VAL A 1 89 ? -5.877 -12.862 0.534 1.00 84.50 89 VAL A O 1
ATOM 695 N N . ALA A 1 90 ? -4.760 -12.022 2.294 1.00 85.94 90 ALA A N 1
ATOM 696 C CA . ALA A 1 90 ? -5.502 -10.769 2.354 1.00 85.94 90 ALA A CA 1
ATOM 697 C C . ALA A 1 90 ? -5.389 -9.953 1.058 1.00 85.94 90 ALA A C 1
ATOM 699 O O . ALA A 1 90 ? -6.376 -9.345 0.641 1.00 85.94 90 ALA A O 1
ATOM 700 N N . SER A 1 91 ? -4.230 -9.976 0.389 1.00 87.94 91 SER A N 1
ATOM 701 C CA . SER A 1 91 ? -3.993 -9.208 -0.843 1.00 87.94 91 SER A CA 1
ATOM 702 C C . SER A 1 91 ? -4.923 -9.606 -1.994 1.00 87.94 91 SER A C 1
ATOM 704 O O . SER A 1 91 ? -5.343 -8.764 -2.788 1.00 87.94 91 SER A O 1
ATOM 706 N N . VAL A 1 92 ? -5.315 -10.882 -2.053 1.00 88.62 92 VAL A N 1
ATOM 707 C CA . VAL A 1 92 ? -6.251 -11.388 -3.065 1.00 88.62 92 VAL A CA 1
ATOM 708 C C . VAL A 1 92 ? -7.650 -10.821 -2.822 1.00 88.62 92 VAL A C 1
ATOM 710 O O . VAL A 1 92 ? -8.313 -10.356 -3.753 1.00 88.62 92 VAL A O 1
ATOM 713 N N . LEU A 1 93 ? -8.097 -10.819 -1.563 1.00 87.56 93 LEU A N 1
ATOM 714 C CA . LEU A 1 93 ? -9.399 -10.275 -1.173 1.00 87.56 93 LEU A CA 1
ATOM 715 C C . LEU A 1 93 ? -9.450 -8.752 -1.336 1.00 87.56 93 LEU A C 1
ATOM 717 O O . LEU A 1 93 ? -10.433 -8.224 -1.862 1.00 87.56 93 LEU A O 1
ATOM 721 N N . SER A 1 94 ? -8.385 -8.052 -0.938 1.00 89.88 94 SER A N 1
ATOM 722 C CA . SER A 1 94 ? -8.286 -6.599 -1.067 1.00 89.88 94 SER A CA 1
ATOM 723 C C . SER A 1 94 ? -8.260 -6.177 -2.535 1.00 89.88 94 SER A C 1
ATOM 725 O O . SER A 1 94 ? -9.022 -5.294 -2.929 1.00 89.88 94 SER A O 1
ATOM 727 N N . GLY A 1 95 ? -7.484 -6.873 -3.372 1.00 89.38 95 GLY A N 1
ATOM 728 C CA . GLY A 1 95 ? -7.428 -6.643 -4.814 1.00 89.38 95 GLY A CA 1
ATOM 729 C C . GLY A 1 95 ? -8.778 -6.860 -5.497 1.00 89.38 95 GLY A C 1
ATOM 730 O O . GLY A 1 95 ? -9.217 -6.012 -6.275 1.00 89.38 95 GLY A O 1
ATOM 731 N N . LYS A 1 96 ? -9.492 -7.941 -5.147 1.00 90.56 96 LYS A N 1
ATOM 732 C CA . LYS A 1 96 ? -10.836 -8.230 -5.679 1.00 90.56 96 LYS A CA 1
ATOM 733 C C . LYS A 1 96 ? -11.837 -7.112 -5.377 1.00 90.56 96 LYS A C 1
ATOM 735 O O . LYS A 1 96 ? -12.652 -6.778 -6.234 1.00 90.56 96 LYS A O 1
ATOM 740 N N . ASN A 1 97 ? -11.755 -6.522 -4.187 1.00 90.75 97 ASN A N 1
ATOM 741 C CA . ASN A 1 97 ? -12.669 -5.468 -3.744 1.00 90.75 97 ASN A CA 1
ATOM 742 C C . ASN A 1 97 ? -12.168 -4.048 -4.037 1.00 90.75 97 ASN A C 1
ATOM 744 O O . ASN A 1 97 ? -12.859 -3.082 -3.714 1.00 90.75 97 ASN A O 1
ATOM 748 N N . LYS A 1 98 ? -10.990 -3.915 -4.668 1.00 92.38 98 LYS A N 1
ATOM 749 C CA . LYS A 1 98 ? -10.281 -2.638 -4.864 1.00 92.38 98 LYS A CA 1
ATOM 750 C C . LYS A 1 98 ? -10.096 -1.873 -3.551 1.00 92.38 98 LYS A C 1
ATOM 752 O O . LYS A 1 98 ? -10.117 -0.649 -3.527 1.00 92.38 98 LYS A O 1
ATOM 757 N N . SER A 1 99 ? -9.947 -2.605 -2.459 1.00 93.50 99 SER A N 1
ATOM 758 C CA . SER A 1 99 ? -9.847 -2.081 -1.104 1.00 93.50 99 SER A CA 1
ATOM 759 C C . SER A 1 99 ? -8.388 -1.988 -0.668 1.00 93.50 99 SER A C 1
ATOM 761 O O . SER A 1 99 ? -7.575 -2.818 -1.088 1.00 93.50 99 SER A O 1
ATOM 763 N N . PRO A 1 100 ? -8.030 -1.023 0.193 1.00 93.75 100 PRO A N 1
ATOM 764 C CA . PRO A 1 100 ? -6.702 -0.980 0.788 1.00 93.75 100 PRO A CA 1
ATOM 765 C C . PRO A 1 100 ? -6.449 -2.227 1.648 1.00 93.75 100 PRO A C 1
ATOM 767 O O . PRO A 1 100 ? -7.323 -2.667 2.399 1.00 93.75 100 PRO A O 1
ATOM 770 N N . LEU A 1 101 ? -5.232 -2.766 1.545 1.00 93.88 101 LEU A N 1
ATOM 771 C CA . LEU A 1 101 ? -4.655 -3.695 2.514 1.00 93.88 101 LEU A CA 1
ATOM 772 C C . LEU A 1 101 ? -3.589 -2.950 3.311 1.00 93.88 101 LEU A C 1
ATOM 774 O O . LEU A 1 101 ? -2.534 -2.616 2.766 1.00 93.88 101 LEU A O 1
ATOM 778 N N . VAL A 1 102 ? -3.880 -2.695 4.581 1.00 92.25 102 VAL A N 1
ATOM 779 C CA . VAL A 1 102 ? -2.986 -2.011 5.513 1.00 92.25 102 VAL A CA 1
ATOM 780 C C . VAL A 1 102 ? -2.218 -3.053 6.317 1.00 92.25 102 VAL A C 1
ATOM 782 O O . VAL A 1 102 ? -2.814 -3.941 6.931 1.00 92.25 102 VAL A O 1
ATOM 785 N N . LEU A 1 103 ? -0.892 -2.946 6.308 1.00 90.88 103 LEU A N 1
ATOM 786 C CA . LEU A 1 103 ? -0.027 -3.834 7.078 1.00 90.88 103 LEU A CA 1
ATOM 787 C C . LEU A 1 103 ? 0.200 -3.283 8.487 1.00 90.88 103 LEU A C 1
ATOM 789 O O . LEU A 1 103 ? 0.545 -2.113 8.651 1.00 90.88 103 LEU A O 1
ATOM 793 N N . LEU A 1 104 ? 0.055 -4.144 9.492 1.00 86.88 104 LEU A N 1
ATOM 794 C CA . LEU A 1 104 ? 0.374 -3.845 10.886 1.00 86.88 104 LEU A CA 1
ATOM 795 C C . LEU A 1 104 ? 1.620 -4.596 11.341 1.00 86.88 104 LEU A C 1
ATOM 797 O O . LEU A 1 104 ? 1.844 -5.752 10.969 1.00 86.88 104 LEU A O 1
ATOM 801 N N . ASP A 1 105 ? 2.392 -3.934 12.193 1.00 84.81 105 ASP A N 1
ATOM 802 C CA . ASP A 1 105 ? 3.473 -4.547 12.953 1.00 84.81 105 ASP A CA 1
ATOM 803 C C . ASP A 1 105 ? 2.938 -5.015 14.325 1.00 84.81 105 ASP A C 1
ATOM 805 O O . ASP A 1 105 ? 1.734 -4.963 14.601 1.00 84.81 105 ASP A O 1
ATOM 809 N N . VAL A 1 106 ? 3.820 -5.471 15.211 1.00 80.50 106 VAL A N 1
ATOM 810 C CA . VAL A 1 106 ? 3.492 -5.778 16.605 1.00 80.50 106 VAL A CA 1
ATOM 811 C C . VAL A 1 106 ? 2.950 -4.550 17.348 1.00 80.50 106 VAL A C 1
ATOM 813 O O . VAL A 1 106 ? 3.208 -3.391 17.000 1.00 80.50 106 VAL A O 1
ATOM 816 N N . ASN A 1 107 ? 2.181 -4.799 18.408 1.00 75.38 107 ASN A N 1
ATOM 817 C CA . ASN A 1 107 ? 1.624 -3.737 19.239 1.00 75.38 107 ASN A CA 1
ATOM 818 C C . ASN A 1 107 ? 2.734 -2.873 19.876 1.00 75.38 107 ASN A C 1
ATOM 820 O O . ASN A 1 107 ? 3.763 -3.387 20.307 1.00 75.38 107 ASN A O 1
ATOM 824 N N . GLY A 1 108 ? 2.514 -1.559 19.945 1.00 74.06 108 GLY A N 1
ATOM 825 C CA . GLY A 1 108 ? 3.483 -0.589 20.468 1.00 74.06 108 GLY A CA 1
ATOM 826 C C . GLY A 1 108 ? 4.558 -0.138 19.471 1.00 74.06 108 GLY A C 1
ATOM 827 O O . GLY A 1 108 ? 5.302 0.792 19.775 1.00 74.06 108 GLY A O 1
ATOM 828 N N . ASN A 1 109 ?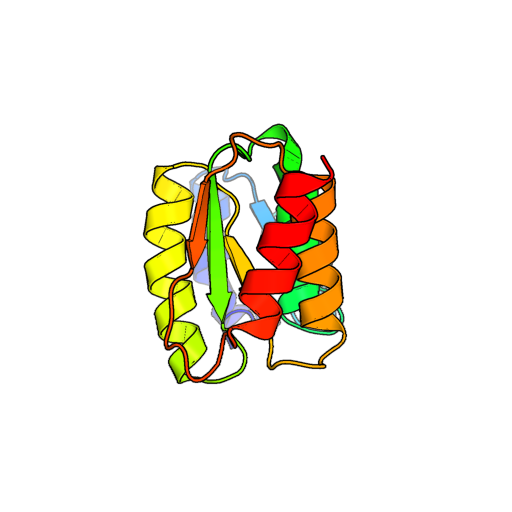 4.628 -0.732 18.275 1.00 84.50 109 ASN A N 1
ATOM 829 C CA . ASN A 1 109 ? 5.528 -0.267 17.223 1.00 84.50 109 ASN A CA 1
ATOM 830 C C . ASN A 1 109 ? 4.988 1.021 16.557 1.00 84.50 109 ASN A C 1
ATOM 832 O O . ASN A 1 109 ? 3.790 1.088 16.255 1.00 84.50 109 ASN A O 1
ATOM 836 N N . PRO A 1 110 ? 5.839 2.024 16.256 1.00 85.94 110 PRO A N 1
ATOM 837 C CA . PRO A 1 110 ? 5.426 3.230 15.533 1.00 85.94 110 PRO A CA 1
ATOM 838 C C . PRO A 1 110 ? 4.712 2.958 14.199 1.00 85.94 110 PRO A C 1
ATOM 840 O O . PRO A 1 110 ? 3.781 3.680 13.846 1.00 85.94 110 PRO A O 1
ATOM 843 N N . SER A 1 111 ? 5.089 1.891 13.490 1.00 87.06 111 SER A N 1
ATOM 844 C CA . SER A 1 111 ? 4.468 1.477 12.225 1.00 87.06 111 SER A CA 1
ATOM 845 C C . SER A 1 111 ? 2.984 1.145 12.395 1.00 87.06 111 SER A C 1
ATOM 847 O O . SER A 1 111 ? 2.155 1.542 11.577 1.00 87.06 111 SER A O 1
ATOM 849 N N . THR A 1 112 ? 2.628 0.487 13.501 1.00 86.00 112 THR A N 1
ATOM 850 C CA . THR A 1 112 ? 1.238 0.171 13.857 1.00 86.00 112 THR A CA 1
ATOM 851 C C . THR A 1 112 ? 0.448 1.448 14.132 1.00 86.00 112 THR A C 1
ATOM 853 O O . THR A 1 112 ? -0.662 1.605 13.629 1.00 86.00 112 THR A O 1
ATOM 856 N N . SER A 1 113 ? 1.031 2.409 14.853 1.00 86.56 113 SER A N 1
ATOM 857 C CA . SER A 1 113 ? 0.400 3.714 15.096 1.00 86.56 113 SER A CA 1
ATOM 858 C C . SER A 1 113 ? 0.165 4.495 13.799 1.00 86.56 113 SER A C 1
ATOM 860 O O . SER A 1 113 ? -0.912 5.061 13.607 1.00 86.56 113 SER A O 1
ATOM 862 N N . ASN A 1 114 ? 1.136 4.492 12.880 1.00 89.88 114 ASN A N 1
ATOM 863 C CA . ASN A 1 114 ? 1.012 5.143 11.574 1.00 89.88 114 ASN A CA 1
ATOM 864 C C . ASN A 1 114 ? -0.085 4.499 10.720 1.00 89.88 114 ASN A C 1
ATOM 866 O O . ASN A 1 114 ? -0.875 5.205 10.096 1.00 89.88 114 ASN A O 1
ATOM 870 N N . ALA A 1 115 ? -0.176 3.171 10.735 1.00 89.19 115 ALA A N 1
ATOM 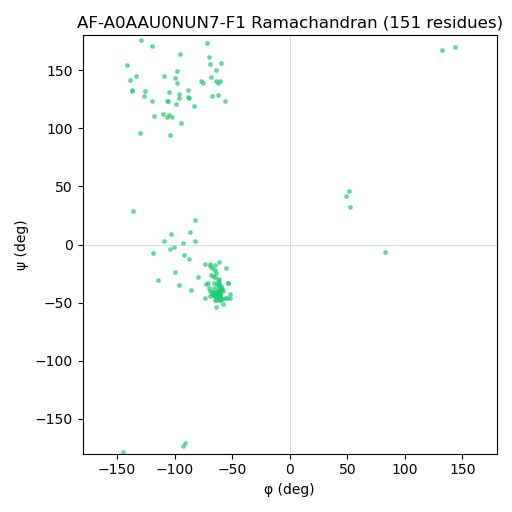871 C CA . ALA A 1 115 ? -1.226 2.438 10.046 1.00 89.19 115 ALA A CA 1
ATOM 872 C C . ALA A 1 115 ? -2.622 2.727 10.623 1.00 89.19 115 ALA A C 1
ATOM 874 O O . ALA A 1 115 ? -3.554 2.988 9.864 1.00 89.19 115 ALA A O 1
ATOM 875 N N . ILE A 1 116 ? -2.769 2.768 11.953 1.00 85.44 116 ILE A N 1
ATOM 876 C CA . ILE A 1 116 ? -4.031 3.157 12.604 1.00 85.44 116 ILE A CA 1
ATOM 877 C C . ILE A 1 116 ? -4.407 4.589 12.229 1.00 85.44 116 ILE A C 1
ATOM 879 O O . ILE A 1 116 ? -5.569 4.855 11.919 1.00 85.44 116 ILE A O 1
ATOM 883 N N . LYS A 1 117 ? -3.441 5.514 12.213 1.00 88.44 117 LYS A N 1
ATOM 884 C CA . LYS A 1 117 ? -3.679 6.893 11.780 1.00 88.44 117 LYS A CA 1
ATOM 885 C C . LYS A 1 117 ? -4.148 6.942 10.326 1.00 88.44 117 LYS A C 1
ATOM 887 O O . LYS A 1 117 ? -5.162 7.569 10.049 1.00 88.44 117 LYS A O 1
ATOM 892 N N . PHE A 1 118 ? -3.467 6.238 9.423 1.00 90.12 118 PHE A N 1
ATOM 893 C CA . PHE A 1 118 ? -3.864 6.149 8.018 1.00 90.12 118 PHE A CA 1
ATOM 894 C C . PHE A 1 118 ? -5.296 5.628 7.864 1.00 90.12 118 PHE A C 1
ATOM 896 O O . PHE A 1 118 ? -6.085 6.217 7.133 1.00 90.12 118 PHE A O 1
ATOM 903 N N . ILE A 1 119 ? -5.652 4.558 8.578 1.00 88.06 119 ILE A N 1
ATOM 904 C CA . ILE A 1 119 ? -7.016 4.023 8.587 1.00 88.06 119 ILE A CA 1
ATOM 905 C C . ILE A 1 119 ? -7.995 5.105 9.057 1.00 88.06 119 ILE A C 1
ATOM 907 O O . ILE A 1 119 ? -8.947 5.413 8.351 1.00 88.06 119 ILE A O 1
ATOM 911 N N . SER A 1 120 ? -7.714 5.736 10.197 1.00 85.44 120 SER A N 1
ATOM 912 C CA . SER A 1 120 ? -8.564 6.769 10.807 1.00 85.44 120 SER A CA 1
ATOM 913 C C . SER A 1 120 ? -8.816 7.963 9.883 1.00 85.44 120 SER A C 1
ATOM 915 O O . SER A 1 120 ? -9.932 8.462 9.828 1.00 85.44 120 SER A O 1
ATOM 917 N N . ASP A 1 121 ? -7.795 8.397 9.143 1.00 87.69 121 ASP A N 1
ATOM 918 C CA . ASP A 1 121 ? -7.877 9.554 8.246 1.00 87.69 121 ASP A CA 1
ATOM 919 C C . ASP A 1 121 ? -8.677 9.263 6.959 1.00 87.69 121 ASP A C 1
ATOM 921 O O . ASP A 1 121 ? -9.067 10.199 6.263 1.00 87.69 121 ASP A O 1
ATOM 925 N N . ASN A 1 122 ? -8.900 7.988 6.614 1.00 85.75 122 ASN A N 1
ATOM 926 C CA . ASN A 1 122 ? -9.496 7.588 5.332 1.00 85.75 122 ASN A CA 1
ATOM 927 C C . ASN A 1 122 ? -10.826 6.824 5.457 1.00 85.75 122 ASN A C 1
ATOM 929 O O . ASN A 1 122 ? -11.467 6.559 4.439 1.00 85.75 122 ASN A O 1
ATOM 933 N N . ILE A 1 123 ? -11.252 6.456 6.667 1.00 83.31 123 ILE A N 1
ATOM 934 C CA . ILE A 1 123 ? -12.532 5.773 6.902 1.00 83.31 123 ILE A CA 1
ATOM 935 C C . ILE A 1 123 ? -13.657 6.734 7.273 1.00 83.31 123 ILE A C 1
ATOM 937 O O . ILE A 1 123 ? -13.440 7.873 7.678 1.00 83.31 123 ILE A O 1
ATOM 941 N N . ASN A 1 124 ? -14.881 6.226 7.175 1.00 78.00 124 ASN A N 1
ATOM 942 C CA . ASN A 1 124 ? -16.078 6.844 7.729 1.00 78.00 124 ASN A CA 1
ATOM 943 C C . ASN A 1 124 ? -16.854 5.816 8.575 1.00 78.00 124 ASN A C 1
ATOM 945 O O . ASN A 1 124 ? -16.514 4.633 8.597 1.00 78.00 124 ASN A O 1
ATOM 949 N N . LYS A 1 125 ? -17.946 6.241 9.223 1.00 74.25 125 LYS A N 1
ATOM 950 C CA . LYS A 1 125 ? -18.779 5.380 10.093 1.00 74.25 125 LYS A CA 1
ATOM 951 C C . LYS A 1 125 ? -19.318 4.105 9.437 1.00 74.25 125 LYS A C 1
A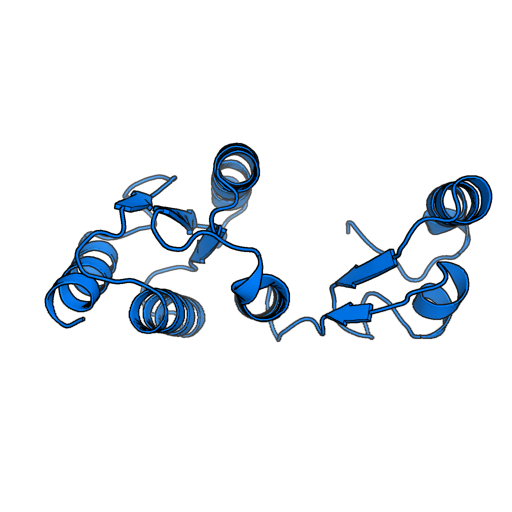TOM 953 O O . LYS A 1 125 ? -19.736 3.198 10.148 1.00 74.25 125 LYS A O 1
ATOM 958 N N . THR A 1 126 ? -19.374 4.054 8.107 1.00 77.44 126 THR A N 1
ATOM 959 C CA . THR A 1 126 ? -19.895 2.906 7.349 1.00 77.44 126 THR A CA 1
ATOM 960 C C . THR A 1 126 ? -18.798 2.009 6.779 1.00 77.44 126 THR A C 1
ATOM 962 O O . THR A 1 126 ? -19.113 0.995 6.160 1.00 77.44 126 THR A O 1
ATOM 965 N N . SER A 1 127 ? -17.525 2.359 6.984 1.00 82.25 127 SER A N 1
ATOM 966 C CA . SER A 1 127 ? -16.396 1.551 6.533 1.00 82.25 127 SER A CA 1
ATOM 967 C C . SER A 1 127 ? -16.324 0.223 7.295 1.00 82.25 127 SER A C 1
ATOM 969 O O . SER A 1 127 ? -16.286 0.194 8.523 1.00 82.25 127 SER A O 1
ATOM 971 N N . ASP A 1 128 ? -16.257 -0.880 6.551 1.00 85.38 128 ASP A N 1
ATOM 972 C CA . ASP A 1 128 ? -16.066 -2.238 7.063 1.00 85.38 128 ASP A CA 1
ATOM 973 C C . ASP A 1 128 ? -14.570 -2.549 7.206 1.00 85.38 128 ASP A C 1
ATOM 975 O O . ASP A 1 128 ? -13.800 -2.429 6.250 1.00 85.38 128 ASP A O 1
ATOM 979 N N . LEU A 1 129 ? -14.145 -2.967 8.395 1.00 84.94 129 LEU A N 1
ATOM 980 C CA . LEU A 1 129 ? -12.756 -3.302 8.696 1.00 84.94 129 LEU A CA 1
ATOM 981 C C . LEU A 1 129 ? -12.632 -4.806 8.901 1.00 84.94 129 LEU A C 1
ATOM 983 O O . LEU A 1 129 ? -13.131 -5.372 9.870 1.00 84.94 129 LEU A O 1
ATOM 987 N N . THR A 1 130 ? -11.937 -5.461 7.976 1.00 86.44 130 THR A N 1
ATOM 988 C CA . THR A 1 130 ? -11.685 -6.899 8.023 1.00 86.44 130 THR A CA 1
ATOM 989 C C . THR A 1 130 ? -10.242 -7.155 8.430 1.00 86.44 130 THR A C 1
ATOM 991 O O . THR A 1 130 ? -9.308 -6.898 7.670 1.00 86.44 130 THR A O 1
ATOM 994 N N . VAL A 1 131 ? -10.071 -7.695 9.631 1.00 83.69 131 VAL A N 1
ATOM 995 C CA . VAL A 1 131 ? -8.773 -8.120 10.150 1.00 83.69 131 VAL A CA 1
ATOM 996 C C . VAL A 1 131 ? -8.505 -9.564 9.731 1.00 83.69 131 VAL A C 1
ATOM 998 O O . VAL A 1 131 ? -9.331 -10.443 9.966 1.00 83.69 131 VAL A O 1
ATOM 1001 N N . ILE A 1 132 ? -7.355 -9.803 9.105 1.00 79.62 132 ILE A N 1
ATOM 1002 C CA . ILE A 1 132 ? -6.893 -11.112 8.649 1.00 79.62 132 ILE A CA 1
ATOM 1003 C C . ILE A 1 132 ? -5.597 -11.435 9.388 1.00 79.62 132 ILE A C 1
ATOM 1005 O O . ILE A 1 132 ? -4.568 -10.794 9.179 1.00 79.62 132 ILE A O 1
ATOM 1009 N N . GLY A 1 133 ? -5.690 -12.418 10.278 1.00 69.81 133 GLY A N 1
ATOM 1010 C CA . GLY A 1 133 ? -4.570 -12.981 11.017 1.00 69.81 133 GLY A CA 1
ATOM 1011 C C . GLY A 1 133 ? -4.929 -13.364 12.447 1.00 69.81 133 GLY A C 1
ATOM 1012 O O . GLY A 1 133 ? -6.020 -13.070 12.942 1.00 69.81 133 GLY A O 1
ATOM 1013 N N . GLY A 1 134 ? -4.013 -14.067 13.109 1.00 63.19 134 GLY A N 1
ATOM 1014 C CA . GLY A 1 134 ? -4.220 -14.554 14.472 1.00 63.19 134 GLY A CA 1
ATOM 1015 C C . GLY A 1 134 ? -4.364 -13.427 15.506 1.00 63.19 134 GLY A C 1
ATOM 1016 O O . GLY A 1 134 ? -3.611 -12.450 15.508 1.00 63.19 134 GLY A O 1
ATOM 1017 N N . THR A 1 135 ? -5.278 -13.604 16.465 1.00 59.03 135 THR A N 1
ATOM 1018 C CA . THR A 1 135 ? -5.500 -12.680 17.602 1.00 59.03 135 THR A CA 1
ATOM 1019 C C . THR A 1 135 ? -4.277 -12.516 18.513 1.00 59.03 135 THR A C 1
ATOM 1021 O O . THR A 1 135 ? -4.214 -11.577 19.303 1.00 59.03 135 THR A O 1
ATOM 1024 N N . GLY A 1 136 ? -3.282 -13.404 18.393 1.00 53.84 136 GLY A N 1
ATOM 1025 C CA . GLY A 1 136 ? -2.001 -13.301 19.095 1.00 53.84 136 GLY A CA 1
ATOM 1026 C C . GLY A 1 136 ? -1.135 -12.122 18.641 1.00 53.84 136 GLY A C 1
ATOM 1027 O O . GLY A 1 136 ? -0.264 -11.699 19.396 1.00 53.84 136 GLY A O 1
ATOM 1028 N N . VAL A 1 137 ? -1.383 -11.572 17.445 1.00 54.72 137 VAL A N 1
ATOM 1029 C CA . VAL A 1 137 ? -0.576 -10.474 16.888 1.00 54.72 137 VAL A CA 1
ATOM 1030 C C . VAL A 1 137 ? -1.370 -9.175 16.747 1.00 54.72 137 VAL A C 1
ATOM 1032 O O . VAL A 1 137 ? -0.821 -8.091 16.943 1.00 54.72 137 VAL A O 1
ATOM 1035 N N . ILE A 1 138 ? -2.682 -9.270 16.510 1.00 64.00 138 ILE A N 1
ATOM 1036 C CA . ILE A 1 138 ? -3.594 -8.120 16.512 1.00 64.00 138 ILE A CA 1
ATOM 1037 C C . ILE A 1 138 ? -4.399 -8.152 17.809 1.00 64.00 138 ILE A C 1
ATOM 1039 O O . ILE A 1 138 ? -5.407 -8.844 17.933 1.00 64.00 138 ILE A O 1
ATOM 1043 N N . THR A 1 139 ? -3.901 -7.421 18.806 1.00 64.69 139 THR A N 1
ATOM 1044 C CA . THR A 1 139 ? -4.491 -7.399 20.150 1.00 64.69 139 THR A CA 1
ATOM 1045 C C . THR A 1 139 ? -5.851 -6.697 20.165 1.00 64.69 139 THR A C 1
ATOM 1047 O O . THR A 1 139 ? -6.089 -5.778 19.378 1.00 64.69 139 THR A O 1
ATOM 1050 N N . ASN A 1 140 ? -6.706 -7.036 21.137 1.00 67.56 140 ASN A N 1
ATOM 1051 C CA . ASN A 1 140 ? -7.974 -6.328 21.369 1.00 67.56 140 ASN A CA 1
ATOM 1052 C C . ASN A 1 140 ? -7.774 -4.813 21.526 1.00 67.56 140 ASN A C 1
ATOM 1054 O O . ASN A 1 140 ? -8.592 -4.043 21.051 1.00 67.56 140 ASN A O 1
ATOM 1058 N N . SER A 1 141 ? -6.647 -4.373 22.099 1.00 67.19 141 SER A N 1
ATOM 1059 C CA . SER A 1 141 ? -6.307 -2.947 22.211 1.00 67.19 141 SER A CA 1
ATOM 1060 C C . SER A 1 141 ? -6.156 -2.268 20.844 1.00 67.19 141 SER A C 1
ATOM 1062 O O . SER A 1 141 ? -6.649 -1.161 20.637 1.00 67.19 141 SER A O 1
ATOM 1064 N N . THR A 1 142 ? -5.518 -2.939 19.882 1.00 67.38 142 THR A N 1
ATOM 1065 C CA . THR A 1 142 ? -5.367 -2.450 18.503 1.00 67.38 142 THR A CA 1
ATOM 1066 C C . THR A 1 142 ? -6.724 -2.369 17.804 1.00 67.38 142 THR A C 1
ATOM 1068 O O . THR A 1 142 ? -7.036 -1.361 17.173 1.00 67.38 142 THR A O 1
ATOM 1071 N N . VAL A 1 143 ? -7.563 -3.395 17.975 1.00 69.12 143 VAL A N 1
ATOM 1072 C CA . VAL A 1 143 ? -8.937 -3.419 17.448 1.00 69.12 143 VAL A CA 1
ATOM 1073 C C . VAL A 1 143 ? -9.790 -2.314 18.082 1.00 69.12 143 VAL A C 1
ATOM 1075 O O . VAL A 1 143 ? -10.498 -1.603 17.376 1.00 69.12 143 VAL A O 1
ATOM 1078 N N . ASP A 1 144 ? -9.670 -2.093 19.389 1.00 73.25 144 ASP A N 1
ATOM 1079 C CA . ASP A 1 144 ? -10.379 -1.036 20.113 1.00 73.25 144 ASP A CA 1
ATOM 1080 C C . ASP A 1 144 ? -9.938 0.364 19.676 1.00 73.25 144 ASP A C 1
ATOM 1082 O O . ASP A 1 144 ? -10.765 1.274 19.596 1.00 73.25 144 ASP A O 1
ATOM 1086 N N . GLN A 1 145 ? -8.648 0.564 19.390 1.00 70.88 145 GLN A N 1
ATOM 1087 C CA . GLN A 1 145 ? -8.140 1.823 18.841 1.00 70.88 145 GLN A CA 1
ATOM 1088 C C . GLN A 1 145 ? -8.729 2.096 17.457 1.00 70.88 145 GLN A C 1
ATOM 1090 O O . GLN A 1 145 ? -9.222 3.197 17.219 1.00 70.88 145 GLN A O 1
ATOM 1095 N N . ILE A 1 146 ? -8.754 1.084 16.587 1.00 69.06 146 ILE A N 1
ATOM 1096 C CA . ILE A 1 146 ? -9.372 1.171 15.260 1.00 69.06 146 ILE A CA 1
ATOM 1097 C C . ILE A 1 146 ? -10.873 1.477 15.388 1.00 69.06 146 ILE A C 1
ATOM 1099 O O . ILE A 1 146 ? -11.366 2.414 14.765 1.00 69.06 146 ILE A O 1
ATOM 1103 N N . ASN A 1 147 ? -11.592 0.763 16.258 1.00 70.50 147 ASN A N 1
ATOM 1104 C CA . ASN A 1 147 ? -13.022 0.980 16.486 1.00 70.50 147 ASN A CA 1
ATOM 1105 C C . 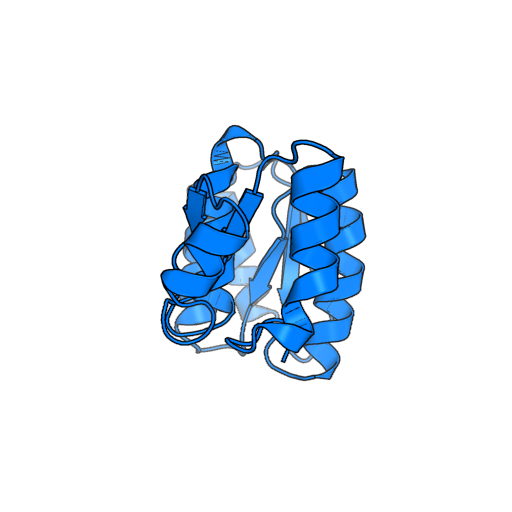ASN A 1 147 ? -13.325 2.384 17.030 1.00 70.50 147 ASN A C 1
ATOM 1107 O O . ASN A 1 147 ? -14.275 3.035 16.592 1.00 70.50 147 ASN A O 1
ATOM 1111 N N . LYS A 1 148 ? -12.503 2.896 17.955 1.00 71.25 148 LYS A N 1
ATOM 1112 C CA . LYS A 1 148 ? -12.626 4.275 18.455 1.00 71.25 148 LYS A CA 1
ATOM 1113 C C . LYS A 1 148 ? -12.429 5.313 17.355 1.00 71.25 148 LYS A C 1
ATOM 1115 O O . LYS A 1 148 ? -13.069 6.361 17.421 1.00 71.25 148 LYS A O 1
ATOM 1120 N N . SER A 1 149 ? -11.571 5.045 16.375 1.00 64.56 149 SER A N 1
ATOM 1121 C CA . SER A 1 149 ? -11.383 5.938 15.233 1.00 64.56 149 SER A CA 1
ATOM 1122 C C . SER A 1 149 ? -12.624 6.008 14.343 1.00 64.56 149 SER A C 1
ATOM 1124 O O . SER A 1 149 ? -13.025 7.110 13.980 1.00 64.56 149 SER A O 1
ATOM 1126 N N . ILE A 1 150 ? -13.300 4.879 14.092 1.00 64.12 150 ILE A N 1
ATOM 1127 C CA . ILE A 1 150 ? -14.564 4.837 13.327 1.00 64.12 150 ILE A CA 1
ATOM 1128 C C . ILE A 1 150 ? -15.664 5.653 14.021 1.00 64.12 150 ILE A C 1
ATOM 1130 O O . ILE A 1 150 ? -16.428 6.365 13.380 1.00 64.12 150 ILE A O 1
ATOM 1134 N N . LEU A 1 151 ? -15.762 5.555 15.352 1.00 59.22 151 LEU A N 1
ATOM 1135 C CA . LEU A 1 151 ? -16.799 6.248 16.126 1.00 59.22 151 LEU A CA 1
ATOM 1136 C C . LEU A 1 151 ? -16.616 7.777 16.163 1.00 59.22 151 LEU A C 1
ATOM 1138 O O . LEU A 1 151 ? -17.553 8.488 16.532 1.00 59.22 151 LEU A O 1
ATOM 1142 N N . ARG A 1 152 ? -15.420 8.277 15.825 1.00 55.94 152 ARG A N 1
ATOM 1143 C CA . ARG A 1 152 ? -15.057 9.703 15.873 1.00 55.94 152 ARG A CA 1
ATOM 1144 C C . ARG A 1 152 ? -15.126 10.418 14.519 1.00 55.94 152 ARG A C 1
ATOM 1146 O O . ARG A 1 152 ? -15.266 11.639 14.538 1.00 55.94 152 ARG A O 1
ATOM 1153 N N . SER A 1 153 ? -15.019 9.697 13.399 1.00 50.47 153 SER A N 1
ATOM 1154 C CA . SER A 1 153 ? -15.281 10.193 12.029 1.00 50.47 153 SER A CA 1
ATOM 1155 C C . SER A 1 153 ? -16.775 10.333 11.773 1.00 50.47 153 SER A C 1
ATOM 1157 O O . SER A 1 153 ? -17.217 11.279 11.092 1.00 50.47 153 SER A O 1
#

Mean predicted aligned error: 6.72 Å

Secondary structure (DSSP, 8-state):
----S-HHHHHHHHHHHHHHT--EEEES-TTTS-HHHHHHTTEEEEE---SSHHHHHHHHHHHTGGGS-TTEEEEEE-SSHHHHHHHHHHHHHHHHHT--EEEE-STT-HHHHHHHHHHHHH--TT-EEEEES-TTTS-HHHHHHHHHHHHH-

pLDDT: mean 83.23, std 11.01, range [41.22, 94.94]